Protein AF-A0A9X4HSV0-F1 (afdb_monomer)

Mean predicted aligned error: 3.04 Å

Foldseek 3Di:
DDDQDDPPDDPVVLQVLLQVLLVVCQVVVLVLCVVLDVDDSVVSNVQWDDDRSWTWGDDPFWTWIWGAQDDDDPFDHSLEIERADTDGPDPPSCSVLSVLLSVLVCCVVSVRFKYKYAQDDPVSLVVLVLQQWDADPVSRMTMDGSVRSNVSSVD

Radius of gyration: 14.92 Å; Cα contacts (8 Å, |Δi|>4): 254; chains: 1; bounding box: 39×39×38 Å

pLDDT: mean 95.12, std 4.74, range [55.62, 98.69]

Structure (mmCIF, N/CA/C/O backbone):
data_AF-A0A9X4HSV0-F1
#
_entry.id   AF-A0A9X4HSV0-F1
#
loop_
_atom_site.group_PDB
_atom_site.id
_atom_site.type_symbol
_atom_site.label_atom_id
_atom_site.label_alt_id
_atom_site.label_comp_id
_atom_site.label_asym_id
_atom_site.label_entity_id
_atom_site.label_seq_id
_atom_site.pdbx_PDB_ins_code
_atom_site.Cartn_x
_atom_site.Cartn_y
_atom_site.Cartn_z
_atom_site.occupancy
_atom_site.B_iso_or_equiv
_atom_site.auth_seq_id
_atom_site.auth_comp_id
_atom_site.auth_asym_id
_atom_site.auth_atom_id
_atom_site.pdbx_PDB_model_num
ATOM 1 N N . MET A 1 1 ? -0.595 8.909 -17.543 1.00 55.62 1 MET A N 1
ATOM 2 C CA . MET A 1 1 ? 0.120 7.795 -16.891 1.00 55.62 1 MET A CA 1
ATOM 3 C C . MET A 1 1 ? 1.570 8.211 -16.742 1.00 55.62 1 MET A C 1
ATOM 5 O O . MET A 1 1 ? 2.118 8.681 -17.735 1.00 55.62 1 MET A O 1
ATOM 9 N N . PRO A 1 2 ? 2.170 8.120 -15.548 1.00 69.44 2 PRO A N 1
ATOM 10 C CA . PRO A 1 2 ? 3.598 8.358 -15.394 1.00 69.44 2 PRO A CA 1
ATOM 11 C C . PRO A 1 2 ? 4.367 7.324 -16.217 1.00 69.44 2 PRO A C 1
ATOM 13 O O . PRO A 1 2 ? 3.964 6.162 -16.316 1.00 69.44 2 PRO A O 1
ATOM 16 N N . THR A 1 3 ? 5.464 7.752 -16.828 1.00 83.75 3 THR A N 1
ATOM 17 C CA . THR A 1 3 ? 6.331 6.851 -17.583 1.00 83.75 3 THR A CA 1
ATOM 18 C C . THR A 1 3 ? 7.113 6.004 -16.587 1.00 83.75 3 THR A C 1
ATOM 20 O O . THR A 1 3 ? 7.972 6.519 -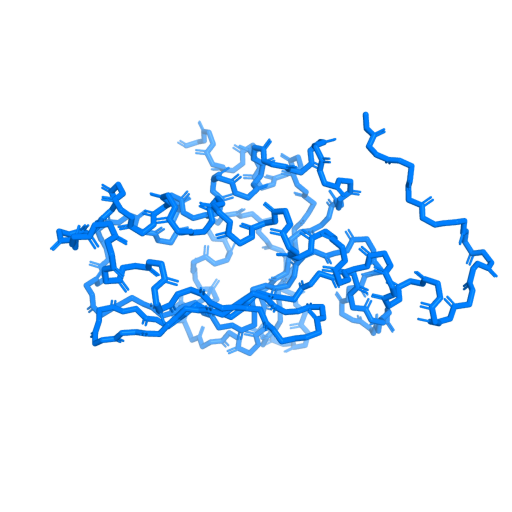15.875 1.00 83.75 3 THR A O 1
ATOM 23 N N . LEU A 1 4 ? 6.789 4.712 -16.507 1.00 91.81 4 LEU A N 1
ATOM 24 C CA . LEU A 1 4 ? 7.589 3.756 -15.745 1.00 91.81 4 LEU A CA 1
ATOM 25 C C . LEU A 1 4 ? 9.014 3.699 -16.318 1.00 91.81 4 LEU A C 1
ATOM 27 O O . LEU A 1 4 ? 9.182 3.869 -17.532 1.00 91.81 4 LEU A O 1
ATOM 31 N N . PRO A 1 5 ? 10.032 3.407 -15.489 1.00 93.75 5 PRO A N 1
ATOM 32 C CA . PRO A 1 5 ? 11.351 3.072 -15.997 1.00 93.75 5 PRO A CA 1
ATOM 33 C C . PRO A 1 5 ? 11.266 1.956 -17.056 1.00 93.75 5 PRO A C 1
ATOM 35 O O . PRO A 1 5 ? 10.428 1.053 -16.937 1.00 93.75 5 PRO A O 1
ATOM 38 N N . PRO A 1 6 ? 12.106 1.998 -18.106 1.00 91.06 6 PRO A N 1
ATOM 39 C CA . PRO A 1 6 ? 12.100 0.973 -19.142 1.00 91.06 6 PRO A CA 1
ATOM 40 C C . PRO A 1 6 ? 12.432 -0.407 -18.559 1.00 91.06 6 PRO A C 1
ATOM 42 O O . PRO A 1 6 ? 13.096 -0.526 -17.532 1.00 91.06 6 PRO A O 1
ATOM 45 N N . LEU A 1 7 ? 12.018 -1.477 -19.245 1.00 82.62 7 LEU A N 1
ATOM 46 C CA . LEU A 1 7 ? 12.219 -2.858 -18.775 1.00 82.62 7 LEU A CA 1
ATOM 47 C C . LEU A 1 7 ? 13.694 -3.211 -18.511 1.00 82.62 7 LEU A C 1
ATOM 49 O O . LEU A 1 7 ? 13.974 -4.030 -17.643 1.00 82.62 7 LEU A O 1
ATOM 53 N N . GLY A 1 8 ? 14.623 -2.589 -19.244 1.00 87.62 8 GLY A N 1
ATOM 54 C CA . GLY A 1 8 ? 16.070 -2.759 -19.072 1.00 87.62 8 GLY A CA 1
ATOM 55 C C . GLY A 1 8 ? 16.724 -1.781 -18.091 1.00 87.62 8 GLY A C 1
ATOM 56 O O . GLY A 1 8 ? 17.949 -1.766 -18.011 1.00 87.62 8 GLY A O 1
ATOM 57 N N . ALA A 1 9 ? 15.946 -0.949 -17.390 1.00 93.62 9 ALA A N 1
ATOM 58 C CA . ALA A 1 9 ? 16.481 -0.034 -16.389 1.00 93.62 9 ALA A CA 1
ATOM 59 C C . ALA A 1 9 ? 17.150 -0.800 -15.243 1.00 93.62 9 ALA A C 1
ATOM 61 O O . ALA A 1 9 ? 16.694 -1.862 -14.808 1.00 93.62 9 ALA A O 1
ATOM 62 N N . SER A 1 10 ? 18.225 -0.221 -14.732 1.00 95.56 10 SER A N 1
ATOM 63 C CA . SER A 1 10 ? 18.966 -0.712 -13.582 1.00 95.56 10 SER A CA 1
ATOM 64 C C . SER A 1 10 ? 18.120 -0.715 -12.302 1.00 95.56 10 SER A C 1
ATOM 66 O O . SER A 1 10 ? 17.135 0.013 -12.153 1.00 95.56 10 SER A O 1
ATOM 68 N N . GLU A 1 11 ? 18.536 -1.516 -11.319 1.00 94.44 11 GLU A N 1
ATOM 69 C CA . GLU A 1 11 ? 17.909 -1.523 -9.989 1.00 94.44 11 GLU A CA 1
ATOM 70 C C . GLU A 1 11 ? 17.999 -0.160 -9.291 1.00 94.44 11 GLU A C 1
ATOM 72 O O . GLU A 1 11 ? 17.121 0.188 -8.504 1.00 94.44 11 GLU A O 1
ATOM 77 N N . GLU A 1 12 ? 19.040 0.621 -9.582 1.00 95.19 12 GLU A N 1
ATOM 78 C CA . GLU A 1 12 ? 19.210 1.963 -9.034 1.00 95.19 12 GLU A CA 1
ATOM 79 C C . GLU A 1 12 ? 18.198 2.955 -9.616 1.00 95.19 12 GLU A C 1
ATOM 81 O O . GLU A 1 12 ? 17.583 3.697 -8.851 1.00 95.19 12 GLU A O 1
ATOM 86 N N . GLU A 1 13 ? 17.954 2.917 -10.928 1.00 95.69 13 GLU A N 1
ATOM 87 C CA . GLU A 1 13 ? 16.924 3.739 -11.578 1.00 95.69 13 GLU A CA 1
ATOM 88 C C . GLU A 1 13 ? 15.529 3.408 -11.042 1.00 95.69 13 GLU A C 1
ATOM 90 O O . GLU A 1 13 ? 14.763 4.305 -10.688 1.00 95.69 13 GLU A O 1
ATOM 95 N N . TRP A 1 14 ? 15.210 2.119 -10.903 1.00 95.88 14 TRP A N 1
ATOM 96 C CA . TRP A 1 14 ? 13.950 1.692 -10.297 1.00 95.88 14 TRP A CA 1
ATOM 97 C C . TRP A 1 14 ? 13.827 2.108 -8.832 1.00 95.88 14 TRP A C 1
ATOM 99 O O . TRP A 1 14 ? 12.745 2.507 -8.405 1.00 95.88 14 TRP A O 1
ATOM 109 N N . ARG A 1 15 ? 14.915 2.027 -8.055 1.00 95.12 15 ARG A N 1
ATOM 110 C CA . ARG A 1 15 ? 14.935 2.479 -6.660 1.00 95.12 15 ARG A CA 1
ATOM 111 C C . ARG A 1 15 ? 14.679 3.981 -6.572 1.00 95.12 15 ARG A C 1
ATOM 113 O O . ARG A 1 15 ? 13.813 4.382 -5.802 1.00 95.12 15 ARG A O 1
ATOM 120 N N . ALA A 1 16 ? 15.376 4.786 -7.372 1.00 95.75 16 ALA A N 1
ATOM 121 C CA . ALA A 1 16 ? 15.192 6.235 -7.409 1.00 95.75 16 ALA A CA 1
ATOM 122 C C . ALA A 1 16 ? 13.755 6.609 -7.805 1.00 95.75 16 ALA A C 1
ATOM 124 O O . ALA A 1 16 ? 13.112 7.407 -7.125 1.00 95.75 16 ALA A O 1
ATOM 125 N N . PHE A 1 17 ? 13.215 5.955 -8.838 1.00 96.19 17 PHE A N 1
ATOM 126 C CA . PHE A 1 17 ? 11.824 6.124 -9.248 1.00 96.19 17 PHE A CA 1
ATOM 127 C C . PHE A 1 17 ? 10.848 5.769 -8.118 1.00 96.19 17 PHE A C 1
ATOM 129 O O . PHE A 1 17 ? 9.932 6.529 -7.817 1.00 96.19 17 PHE A O 1
ATOM 136 N N . ALA A 1 18 ? 11.041 4.631 -7.452 1.00 96.81 18 ALA A N 1
ATOM 137 C CA . ALA A 1 18 ? 10.165 4.196 -6.372 1.00 96.81 18 ALA A CA 1
ATOM 138 C C . ALA A 1 18 ? 10.219 5.123 -5.145 1.00 96.81 18 ALA A C 1
ATOM 140 O O . ALA A 1 18 ? 9.193 5.355 -4.505 1.00 96.81 18 ALA A O 1
ATOM 141 N N . GLU A 1 19 ? 11.394 5.671 -4.828 1.00 97.00 19 GLU A N 1
ATOM 142 C CA . GLU A 1 19 ? 11.578 6.664 -3.766 1.00 97.00 19 GLU A CA 1
ATOM 143 C C . GLU A 1 19 ? 10.819 7.961 -4.051 1.00 97.00 19 GLU A C 1
ATOM 145 O O . GLU A 1 19 ? 10.102 8.450 -3.175 1.00 97.00 19 GLU A O 1
ATOM 150 N N . GLU A 1 20 ? 10.910 8.469 -5.281 1.00 96.38 20 GLU A N 1
ATOM 151 C CA . GLU A 1 20 ? 10.169 9.646 -5.741 1.00 96.38 20 GLU A CA 1
ATOM 152 C C . GLU A 1 20 ? 8.651 9.416 -5.653 1.00 96.38 20 GLU A C 1
ATOM 154 O O . GLU A 1 20 ? 7.926 10.199 -5.038 1.00 96.38 20 GLU A O 1
ATOM 159 N N . ARG A 1 21 ? 8.166 8.278 -6.165 1.00 97.06 21 ARG A N 1
ATOM 160 C CA . ARG A 1 21 ? 6.744 7.912 -6.083 1.00 97.06 21 ARG A CA 1
ATOM 161 C C . ARG A 1 21 ? 6.290 7.747 -4.630 1.00 97.06 21 ARG A C 1
ATOM 163 O O . ARG A 1 21 ? 5.178 8.117 -4.279 1.00 97.06 21 ARG A O 1
ATOM 170 N N . CYS A 1 22 ? 7.133 7.248 -3.732 1.00 97.62 22 CYS A N 1
ATOM 171 C CA . CYS A 1 22 ? 6.779 7.189 -2.315 1.00 97.62 22 CYS A CA 1
ATOM 172 C C . CYS A 1 22 ? 6.689 8.572 -1.649 1.00 97.62 22 CYS A C 1
ATOM 174 O O . CYS A 1 22 ? 5.874 8.737 -0.738 1.00 97.62 22 CYS A O 1
ATOM 176 N N . GLU A 1 23 ? 7.467 9.569 -2.082 1.00 96.88 23 GLU A N 1
ATOM 177 C CA . GLU A 1 23 ? 7.275 10.949 -1.612 1.00 96.88 23 GLU A CA 1
ATOM 178 C C . GLU A 1 23 ? 5.909 11.506 -2.014 1.00 96.88 23 GLU A C 1
ATOM 180 O O . GLU A 1 23 ? 5.245 12.143 -1.195 1.00 96.88 23 GLU A O 1
ATOM 185 N N . GLU A 1 24 ? 5.455 11.200 -3.229 1.00 97.25 24 GLU A N 1
ATOM 186 C CA . GLU A 1 24 ? 4.133 11.588 -3.732 1.00 97.25 24 GLU A CA 1
ATOM 187 C C . GLU A 1 24 ? 2.994 10.808 -3.062 1.00 97.25 24 GLU A C 1
ATOM 189 O O . GLU A 1 24 ? 1.930 11.364 -2.803 1.00 97.25 24 GLU A O 1
ATOM 194 N N . LEU A 1 25 ? 3.198 9.531 -2.725 1.00 98.12 25 LEU A N 1
ATOM 195 C CA . LEU A 1 25 ? 2.181 8.703 -2.067 1.00 98.12 25 LEU A CA 1
ATOM 196 C C . LEU A 1 25 ? 1.951 9.121 -0.605 1.00 98.12 25 LEU A C 1
ATOM 198 O O . LEU A 1 25 ? 0.833 9.030 -0.089 1.00 98.12 25 LEU A O 1
ATOM 202 N N . LYS A 1 26 ? 3.004 9.581 0.078 1.00 97.94 26 LYS A N 1
ATOM 203 C CA . LYS A 1 26 ? 2.979 9.982 1.492 1.00 97.94 26 LYS A CA 1
ATOM 204 C C . LYS A 1 26 ? 1.809 10.919 1.856 1.00 97.94 26 LYS A C 1
ATOM 206 O O . LYS A 1 26 ? 1.091 10.587 2.805 1.00 97.94 26 LYS A O 1
ATOM 211 N N . PRO A 1 27 ? 1.557 12.050 1.160 1.00 97.38 27 PRO A N 1
ATOM 212 C CA . PRO A 1 27 ? 0.413 12.914 1.462 1.00 97.38 27 PRO A CA 1
ATOM 213 C C . PRO A 1 27 ? -0.944 12.219 1.284 1.00 97.38 27 PRO A C 1
ATOM 215 O O . PRO A 1 27 ? -1.831 12.453 2.099 1.00 97.38 27 PRO A O 1
ATOM 218 N N . HIS A 1 28 ? -1.107 11.312 0.317 1.00 98.19 28 HIS A N 1
ATOM 219 C CA . HIS A 1 28 ? -2.367 10.578 0.134 1.00 98.19 28 HIS A CA 1
ATOM 220 C C . HIS A 1 28 ? -2.653 9.585 1.268 1.00 98.19 28 HIS A C 1
ATOM 222 O O . HIS A 1 28 ? -3.809 9.396 1.656 1.00 98.19 28 HIS A O 1
ATOM 228 N N . VAL A 1 29 ? -1.608 8.966 1.830 1.00 97.94 29 VAL A N 1
ATOM 229 C CA . VAL A 1 29 ? -1.729 8.126 3.034 1.00 97.94 29 VAL A CA 1
ATOM 230 C C . VAL A 1 29 ? -2.065 8.983 4.258 1.00 97.94 29 VAL A C 1
ATOM 232 O O . VAL A 1 29 ? -2.898 8.591 5.075 1.00 97.94 29 VAL A O 1
ATOM 235 N N . ALA A 1 30 ? -1.468 10.171 4.380 1.00 97.81 30 ALA A N 1
ATOM 236 C CA . ALA A 1 30 ? -1.791 11.110 5.452 1.00 97.81 30 ALA A CA 1
ATOM 237 C C . ALA A 1 30 ? -3.242 11.604 5.376 1.00 97.81 30 ALA A C 1
ATOM 239 O O . ALA A 1 30 ? -3.948 11.602 6.383 1.00 97.81 30 ALA A O 1
ATOM 240 N N . GLU A 1 31 ? -3.710 11.968 4.188 1.00 97.44 31 GLU A N 1
ATOM 241 C CA . GLU A 1 31 ? -5.097 12.360 3.950 1.00 97.44 31 GLU A CA 1
ATOM 242 C C . GLU A 1 31 ? -6.067 11.222 4.301 1.00 97.44 31 GLU A C 1
ATOM 244 O O . GLU A 1 31 ? -7.053 11.448 4.998 1.00 97.44 31 GLU A O 1
ATOM 249 N N . PHE A 1 32 ? -5.730 9.977 3.946 1.00 97.75 32 PHE A N 1
ATOM 250 C CA . PHE A 1 32 ? -6.554 8.811 4.276 1.00 97.75 32 PHE A CA 1
ATOM 251 C C . PHE A 1 32 ? -6.704 8.682 5.787 1.00 97.75 32 PHE A C 1
ATOM 253 O O . PHE A 1 32 ? -7.794 8.442 6.306 1.00 97.75 32 PHE A O 1
ATOM 260 N N . ILE A 1 33 ? -5.602 8.869 6.514 1.00 97.38 33 ILE A N 1
ATOM 261 C CA . ILE A 1 33 ? -5.622 8.813 7.969 1.00 97.38 33 ILE A CA 1
ATOM 262 C C . ILE A 1 33 ? -6.480 9.948 8.545 1.00 97.38 33 ILE A C 1
ATOM 264 O O . ILE A 1 33 ? -7.242 9.703 9.476 1.00 97.38 33 ILE A O 1
ATOM 268 N N . LEU A 1 34 ? -6.392 11.165 8.005 1.00 96.75 34 LEU A N 1
ATOM 269 C CA . LEU A 1 34 ? -7.177 12.309 8.483 1.00 96.75 34 LEU A CA 1
ATOM 270 C C . LEU A 1 34 ? -8.680 12.142 8.253 1.00 96.75 34 LEU A C 1
ATOM 272 O O . LEU A 1 34 ? -9.471 12.512 9.115 1.00 96.75 34 LEU A O 1
ATOM 276 N N . GLU A 1 35 ? -9.081 11.564 7.125 1.00 96.00 35 GLU A N 1
ATOM 277 C CA . GLU A 1 35 ? -10.492 11.308 6.826 1.00 96.00 35 GLU A CA 1
ATOM 278 C C . GLU A 1 35 ? -11.085 10.182 7.673 1.00 96.00 35 GLU A C 1
ATOM 280 O O . GLU A 1 35 ? -12.269 10.190 8.012 1.00 96.00 35 GLU A O 1
ATOM 285 N N . ARG A 1 36 ? -10.278 9.160 7.970 1.00 95.44 36 ARG A N 1
ATOM 286 C CA . ARG A 1 36 ? -10.763 7.924 8.592 1.00 95.44 36 ARG A CA 1
ATOM 287 C C .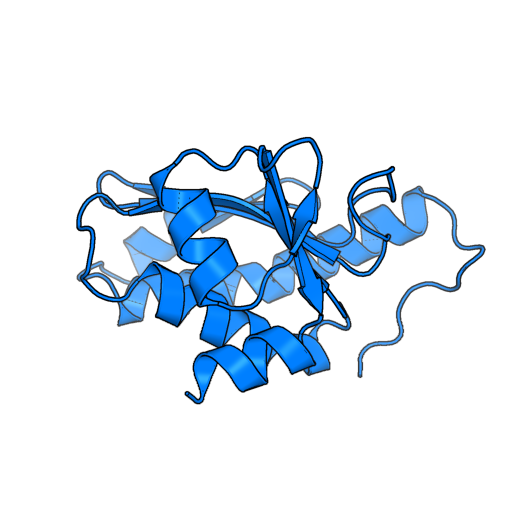 ARG A 1 36 ? -10.609 7.900 10.103 1.00 95.44 36 ARG A C 1
ATOM 289 O O . ARG A 1 36 ? -11.289 7.105 10.752 1.00 95.44 36 ARG A O 1
ATOM 296 N N . PHE A 1 37 ? -9.731 8.725 10.659 1.00 94.31 37 PHE A N 1
ATOM 297 C CA . PHE A 1 37 ? -9.411 8.729 12.079 1.00 94.31 37 PHE A CA 1
ATOM 298 C C . PHE A 1 37 ? -9.439 10.154 12.627 1.00 94.31 37 PHE A C 1
ATOM 300 O O . PHE A 1 37 ? -8.981 11.096 11.989 1.00 94.31 37 PHE A O 1
ATOM 307 N N . THR A 1 38 ? -9.922 10.309 13.859 1.00 90.00 38 THR A N 1
ATOM 308 C CA . THR A 1 38 ? -10.040 11.608 14.537 1.00 90.00 38 THR A CA 1
ATOM 309 C C . THR A 1 38 ? -8.679 12.103 15.050 1.00 90.00 38 THR A C 1
ATOM 311 O O . THR A 1 38 ? -8.443 12.194 16.255 1.00 90.00 38 THR A O 1
ATOM 314 N N . TYR A 1 39 ? -7.753 12.403 14.138 1.00 92.88 39 TYR A N 1
ATOM 315 C CA . TYR A 1 39 ? -6.436 12.964 14.442 1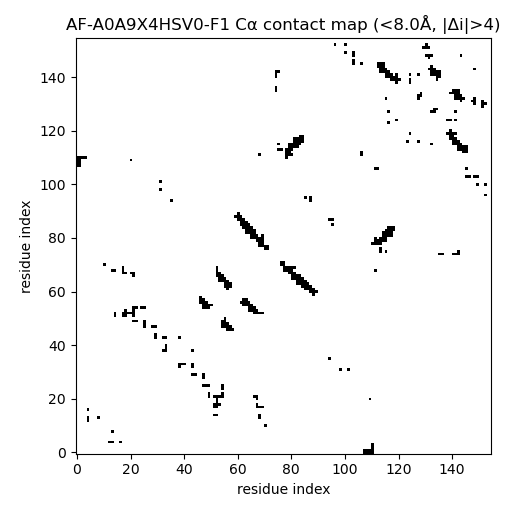.00 92.88 39 TYR A CA 1
ATOM 316 C C . TYR A 1 39 ? -6.309 14.413 13.969 1.00 92.88 39 TYR A C 1
ATOM 318 O O . TYR A 1 39 ? -6.906 14.832 12.983 1.00 92.88 39 TYR A O 1
ATOM 326 N N . LYS A 1 40 ? -5.473 15.195 14.663 1.00 93.12 40 LYS A N 1
ATOM 327 C CA . LYS A 1 40 ? -5.103 16.542 14.206 1.00 93.12 40 LYS A CA 1
ATOM 328 C C . LYS A 1 40 ? -4.128 16.445 13.018 1.00 93.12 40 LYS A C 1
ATOM 330 O O . LYS A 1 40 ? -3.209 15.626 13.098 1.00 93.12 40 LYS A O 1
ATOM 335 N N . PRO A 1 41 ? -4.204 17.332 12.005 1.00 93.06 41 PRO A N 1
ATOM 336 C CA . PRO A 1 41 ? -3.284 17.348 10.857 1.00 93.06 41 PRO A CA 1
ATOM 337 C C . PRO A 1 41 ? -1.802 17.249 11.231 1.00 93.06 41 PRO A C 1
ATOM 339 O O . PRO A 1 41 ? -1.089 16.378 10.737 1.00 93.06 41 PRO A O 1
ATOM 342 N N . ARG A 1 42 ? -1.358 18.063 12.198 1.00 92.38 42 ARG A N 1
ATOM 343 C CA . ARG A 1 42 ? 0.028 18.050 12.696 1.00 92.38 42 ARG A CA 1
ATOM 344 C C . ARG A 1 42 ? 0.459 16.683 13.238 1.00 92.38 42 ARG A C 1
ATOM 346 O O . ARG A 1 42 ? 1.610 16.304 13.061 1.00 92.38 42 ARG A O 1
ATOM 353 N N . TYR A 1 43 ? -0.439 15.953 13.902 1.00 92.12 43 TYR A N 1
ATOM 354 C CA . TYR A 1 43 ? -0.126 14.623 14.431 1.00 92.12 43 TYR A CA 1
ATOM 355 C C . TYR A 1 43 ? 0.106 13.628 13.293 1.00 92.12 43 TYR A C 1
ATOM 357 O O . TYR A 1 43 ? 1.083 12.887 13.315 1.00 92.12 43 TYR A O 1
ATOM 365 N N . VAL A 1 44 ? -0.755 13.644 12.274 1.00 92.62 44 VAL A N 1
ATOM 366 C CA . VAL A 1 44 ? -0.645 12.728 11.133 1.00 92.62 44 VAL A CA 1
ATOM 367 C C . VAL A 1 44 ? 0.611 13.011 10.313 1.00 92.62 44 VAL A C 1
ATOM 369 O O . VAL A 1 44 ? 1.345 12.081 10.003 1.00 92.62 44 VAL A O 1
ATOM 372 N N . GLN A 1 45 ? 0.932 14.280 10.053 1.00 89.50 45 GLN A N 1
ATOM 373 C CA . GLN A 1 45 ? 2.153 14.666 9.330 1.00 89.50 45 GLN A CA 1
ATOM 374 C C . GLN A 1 45 ? 3.440 14.142 9.989 1.00 89.50 45 GLN A C 1
ATOM 376 O O . GLN A 1 45 ? 4.406 13.847 9.298 1.00 89.50 45 GLN A O 1
ATOM 381 N N . GLN A 1 46 ? 3.456 14.003 11.318 1.00 89.81 46 GLN A N 1
ATOM 382 C CA . GLN A 1 46 ? 4.592 13.449 12.065 1.00 89.81 46 GLN A CA 1
ATOM 383 C C . GLN A 1 46 ? 4.602 11.914 12.111 1.00 89.81 46 GLN A C 1
ATOM 385 O O . GLN A 1 46 ? 5.604 11.315 12.492 1.00 89.81 46 GLN A O 1
ATOM 390 N N . ARG A 1 47 ? 3.473 11.275 11.787 1.00 91.94 47 ARG A N 1
ATOM 391 C CA . ARG A 1 47 ? 3.250 9.828 11.914 1.00 91.94 47 ARG A CA 1
ATOM 392 C C . ARG A 1 47 ? 3.189 9.103 10.585 1.00 91.94 47 ARG A C 1
ATOM 394 O O . ARG A 1 47 ? 3.200 7.881 10.604 1.00 91.94 47 ARG A O 1
ATOM 401 N N . VAL A 1 48 ? 3.135 9.825 9.472 1.00 97.38 48 VAL A N 1
ATOM 402 C CA . VAL A 1 48 ? 3.322 9.272 8.134 1.00 97.38 48 VAL A CA 1
ATOM 403 C C . VAL A 1 48 ? 4.699 9.687 7.653 1.00 97.38 48 VAL A C 1
ATOM 405 O O . VAL A 1 48 ? 4.972 10.871 7.468 1.00 97.38 48 VAL A O 1
ATOM 408 N N . TRP A 1 49 ? 5.578 8.716 7.460 1.00 97.69 49 TRP A N 1
ATOM 409 C CA . TRP A 1 49 ? 6.935 8.959 6.993 1.00 97.69 49 TRP A CA 1
ATOM 410 C C . TRP A 1 49 ? 7.264 8.040 5.828 1.00 97.69 49 TRP A C 1
ATOM 412 O O . TRP A 1 49 ? 6.603 7.030 5.587 1.00 97.69 49 TRP A O 1
ATOM 422 N N . ARG A 1 50 ? 8.318 8.404 5.104 1.00 96.38 50 ARG A N 1
ATOM 423 C CA . ARG A 1 50 ? 8.901 7.564 4.070 1.00 96.38 50 ARG A CA 1
ATOM 424 C C . ARG A 1 50 ? 10.309 7.159 4.487 1.00 96.38 50 ARG A C 1
ATOM 426 O O . ARG A 1 50 ? 11.069 7.967 5.021 1.00 96.38 50 ARG A O 1
ATOM 433 N N . THR A 1 51 ? 10.667 5.917 4.192 1.00 96.44 51 THR A N 1
ATOM 434 C CA . THR A 1 51 ? 12.041 5.417 4.258 1.00 96.44 51 THR A CA 1
ATOM 435 C C . THR A 1 51 ? 12.323 4.636 2.980 1.00 96.44 51 THR A C 1
ATOM 437 O O . THR A 1 51 ? 11.694 3.609 2.742 1.00 96.44 51 THR A O 1
ATOM 440 N N . PHE A 1 52 ? 13.231 5.141 2.137 1.00 94.62 52 PHE A N 1
ATOM 441 C CA . PHE A 1 52 ? 13.443 4.632 0.772 1.00 94.62 52 PHE A CA 1
ATOM 442 C C . PHE A 1 52 ? 12.112 4.501 0.003 1.00 94.62 52 PHE A C 1
ATOM 444 O O . PHE A 1 52 ? 11.237 5.356 0.138 1.00 94.62 52 PHE A O 1
ATOM 451 N N . ALA A 1 53 ? 11.936 3.432 -0.770 1.00 96.44 53 ALA A N 1
ATOM 452 C CA . ALA A 1 53 ? 10.724 3.106 -1.521 1.00 96.44 53 ALA A CA 1
ATOM 453 C C . ALA A 1 53 ? 9.571 2.564 -0.643 1.00 96.44 53 ALA A C 1
ATOM 455 O O . ALA A 1 53 ? 8.849 1.644 -1.037 1.00 96.44 53 ALA A O 1
ATOM 456 N N . THR A 1 54 ? 9.428 3.088 0.579 1.00 98.50 54 THR A N 1
ATOM 457 C CA . THR A 1 54 ? 8.403 2.667 1.542 1.00 98.50 54 THR A CA 1
ATOM 458 C C . THR A 1 54 ? 7.718 3.866 2.178 1.00 98.50 54 THR A C 1
ATOM 460 O O . THR A 1 54 ? 8.395 4.732 2.730 1.00 98.50 54 THR A O 1
ATOM 463 N N . VAL A 1 55 ? 6.385 3.862 2.212 1.00 98.69 55 VAL A N 1
ATOM 464 C CA . VAL A 1 55 ? 5.561 4.759 3.034 1.00 98.69 55 VAL A CA 1
ATOM 465 C C . VAL A 1 55 ? 5.035 3.991 4.240 1.00 98.69 55 VAL A C 1
ATOM 467 O O . VAL A 1 55 ? 4.467 2.909 4.108 1.00 98.69 55 VAL A O 1
ATOM 470 N N . SER A 1 56 ? 5.241 4.539 5.431 1.00 98.56 56 SER A N 1
ATOM 471 C CA . SER A 1 56 ? 4.854 3.925 6.699 1.00 98.56 56 SER A CA 1
ATOM 472 C C . SER A 1 56 ? 4.009 4.876 7.528 1.00 98.56 56 SER A C 1
ATOM 474 O O . SER A 1 56 ? 4.262 6.081 7.560 1.00 98.56 56 SER A O 1
ATOM 476 N N . ALA A 1 57 ? 3.029 4.321 8.233 1.00 97.81 57 ALA A N 1
ATOM 477 C CA . ALA A 1 57 ? 2.286 5.028 9.257 1.00 97.81 57 ALA A CA 1
ATOM 478 C C . ALA A 1 57 ? 1.912 4.082 10.396 1.00 97.81 57 ALA A C 1
ATOM 480 O O . ALA A 1 57 ? 1.327 3.026 10.168 1.00 97.81 57 ALA A O 1
ATOM 481 N N . LEU A 1 58 ? 2.222 4.475 11.630 1.00 95.94 58 LEU A N 1
ATOM 482 C CA . LEU A 1 58 ? 1.987 3.646 12.811 1.00 95.94 58 LEU A CA 1
ATOM 483 C C . LEU A 1 58 ? 1.377 4.463 13.947 1.00 95.94 58 LEU A C 1
ATOM 485 O O . LEU A 1 58 ? 1.891 5.518 14.335 1.00 95.94 58 LEU A O 1
ATOM 489 N N . SER A 1 59 ? 0.299 3.934 14.515 1.00 94.88 59 SER A N 1
ATOM 490 C CA . SER A 1 59 ? -0.346 4.440 15.721 1.00 94.88 59 SER A CA 1
ATOM 491 C C . SER A 1 59 ? -0.948 3.287 16.529 1.00 94.88 59 SER A C 1
ATOM 493 O O . SER A 1 59 ? -0.897 2.129 16.132 1.00 94.88 59 SER A O 1
ATOM 495 N N . THR A 1 60 ? -1.576 3.598 17.661 1.00 94.06 60 THR A N 1
ATOM 496 C CA . THR A 1 60 ? -2.364 2.612 18.415 1.00 94.06 60 THR A CA 1
ATOM 497 C C . THR A 1 60 ? -3.639 2.167 17.687 1.00 94.06 60 THR A C 1
ATOM 499 O O . THR A 1 60 ? -4.251 1.182 18.092 1.00 94.06 60 THR A O 1
ATOM 502 N N . GLN A 1 61 ? -4.067 2.879 16.636 1.00 95.50 61 GLN A N 1
ATOM 503 C CA . GLN A 1 61 ? -5.277 2.565 15.869 1.00 95.50 61 GLN A CA 1
ATOM 504 C C . GLN A 1 61 ? -4.994 1.829 14.553 1.00 95.50 61 GLN A C 1
ATOM 506 O O . GLN A 1 61 ? -5.908 1.207 14.008 1.00 95.50 61 GLN A O 1
ATOM 511 N N . PHE A 1 62 ? -3.768 1.907 14.030 1.00 96.00 62 PHE A N 1
ATOM 512 C CA . PHE A 1 62 ? -3.409 1.320 12.742 1.00 96.00 62 PHE A CA 1
ATOM 513 C C . PHE A 1 62 ? -1.906 1.049 12.602 1.00 96.00 62 PHE A C 1
ATOM 515 O O . PHE A 1 62 ? -1.083 1.751 13.190 1.00 96.00 62 PHE A O 1
ATOM 522 N N . ASP A 1 63 ? -1.570 0.092 11.741 1.00 96.94 63 ASP A N 1
ATOM 523 C CA . ASP A 1 63 ? -0.218 -0.197 11.258 1.00 96.94 63 ASP A CA 1
ATOM 524 C C . ASP A 1 63 ? -0.254 -0.342 9.731 1.00 96.94 63 ASP A C 1
ATOM 526 O O . ASP A 1 63 ? -0.843 -1.285 9.201 1.00 96.94 63 ASP A O 1
ATOM 530 N N . ILE A 1 64 ? 0.322 0.628 9.024 1.00 98.12 64 ILE A N 1
ATOM 531 C CA . ILE A 1 64 ? 0.336 0.705 7.563 1.00 98.12 64 ILE A CA 1
ATOM 532 C C . ILE A 1 64 ? 1.789 0.730 7.100 1.00 98.12 64 ILE A C 1
ATOM 534 O O . ILE A 1 64 ? 2.564 1.604 7.493 1.00 98.12 64 ILE A O 1
ATOM 538 N N . TYR A 1 65 ? 2.149 -0.202 6.223 1.00 98.38 65 TYR A N 1
ATOM 539 C CA . TYR A 1 65 ? 3.471 -0.270 5.611 1.00 98.38 65 TYR A CA 1
ATOM 540 C C . TYR A 1 65 ? 3.336 -0.640 4.137 1.00 98.38 65 TYR A C 1
ATOM 542 O O . TYR A 1 65 ? 2.965 -1.767 3.798 1.00 98.38 65 TYR A O 1
ATOM 550 N N . ILE A 1 66 ? 3.632 0.321 3.267 1.00 98.56 66 ILE A N 1
ATOM 551 C CA . ILE A 1 66 ? 3.431 0.234 1.822 1.00 98.56 66 ILE A CA 1
ATOM 552 C C . ILE A 1 66 ? 4.780 0.349 1.130 1.00 98.56 66 ILE A C 1
ATOM 554 O O . ILE A 1 66 ? 5.501 1.313 1.366 1.00 98.56 66 ILE A O 1
ATOM 558 N N . ARG A 1 67 ? 5.106 -0.597 0.250 1.00 98.12 67 ARG A N 1
ATOM 559 C CA . ARG A 1 67 ? 6.294 -0.539 -0.611 1.00 98.12 67 ARG A CA 1
ATOM 560 C C . ARG A 1 67 ? 5.879 -0.373 -2.063 1.00 98.12 67 ARG A C 1
ATOM 562 O O . ARG A 1 67 ? 4.939 -1.033 -2.502 1.00 98.12 67 ARG A O 1
ATOM 569 N N . MET A 1 68 ? 6.586 0.464 -2.810 1.00 96.81 68 MET A N 1
ATOM 570 C CA . MET A 1 68 ? 6.315 0.678 -4.234 1.00 96.81 68 MET A CA 1
ATOM 571 C C . MET A 1 68 ? 7.421 0.080 -5.094 1.00 96.81 68 MET A C 1
ATOM 573 O O . MET A 1 68 ? 8.593 0.159 -4.736 1.00 96.81 68 MET A O 1
ATOM 577 N N . PHE A 1 69 ? 7.036 -0.509 -6.227 1.00 96.75 69 PHE A N 1
ATOM 578 C CA . PHE A 1 69 ? 7.938 -0.998 -7.273 1.00 96.75 69 PHE A CA 1
ATOM 579 C C . PHE A 1 69 ? 9.091 -1.865 -6.752 1.00 96.75 69 PHE A C 1
ATOM 581 O O . PHE A 1 69 ? 10.254 -1.720 -7.139 1.00 96.75 69 PHE A O 1
ATOM 588 N N . VAL A 1 70 ? 8.771 -2.777 -5.832 1.00 93.44 70 VAL A N 1
ATOM 589 C CA . VAL A 1 70 ? 9.754 -3.699 -5.251 1.00 93.44 70 VAL A CA 1
ATOM 590 C C . VAL A 1 70 ? 10.370 -4.589 -6.329 1.00 93.44 70 VAL A C 1
ATOM 592 O O . VAL A 1 70 ? 9.779 -4.794 -7.390 1.00 93.44 70 VAL A O 1
ATOM 595 N N . LYS A 1 71 ? 11.570 -5.116 -6.063 1.00 93.88 71 LYS A N 1
ATOM 596 C CA . LYS A 1 71 ? 12.233 -6.044 -6.986 1.00 93.88 71 LYS A CA 1
ATOM 597 C C . LYS A 1 71 ? 11.282 -7.210 -7.300 1.00 93.88 71 LYS A C 1
ATOM 599 O O . LYS A 1 71 ? 10.703 -7.753 -6.354 1.00 93.88 71 LYS A O 1
ATOM 604 N N . PRO A 1 72 ? 11.096 -7.574 -8.583 1.00 94.12 72 PRO A N 1
ATOM 605 C CA . PRO A 1 72 ? 10.218 -8.678 -8.942 1.00 94.12 72 PRO A CA 1
ATOM 606 C C . PRO A 1 72 ? 10.701 -9.976 -8.292 1.00 94.12 72 PRO A C 1
ATOM 608 O O . PRO A 1 72 ? 11.904 -10.192 -8.117 1.00 94.12 72 PRO A O 1
ATOM 611 N N . ASN A 1 73 ? 9.752 -10.829 -7.933 1.00 93.88 73 ASN A N 1
ATOM 612 C CA . ASN A 1 73 ? 9.993 -12.144 -7.349 1.00 93.88 73 ASN A CA 1
ATOM 613 C C . ASN A 1 73 ? 8.893 -13.121 -7.802 1.00 93.88 73 ASN A C 1
ATOM 615 O O . ASN A 1 73 ? 8.052 -12.772 -8.632 1.00 93.88 73 ASN A O 1
ATOM 619 N N . ASP A 1 74 ? 8.878 -14.326 -7.233 1.00 93.06 74 ASP A N 1
ATOM 620 C CA . ASP A 1 74 ? 7.916 -15.379 -7.587 1.00 93.06 74 ASP A CA 1
ATOM 621 C C . ASP A 1 74 ? 6.450 -15.031 -7.248 1.00 93.06 74 ASP A C 1
ATOM 623 O O . ASP A 1 74 ? 5.525 -15.723 -7.679 1.00 93.06 74 ASP A O 1
ATOM 627 N N . TYR A 1 75 ? 6.206 -13.966 -6.478 1.00 93.94 75 TYR A N 1
ATOM 628 C CA . TYR A 1 75 ? 4.880 -13.600 -5.977 1.00 93.94 75 TYR A CA 1
ATOM 629 C C . TYR A 1 75 ? 4.248 -12.429 -6.730 1.00 93.94 75 TYR A C 1
ATOM 631 O O . TYR A 1 75 ? 3.027 -12.419 -6.912 1.00 93.94 75 TYR A O 1
ATOM 639 N N . TRP A 1 76 ? 5.044 -11.455 -7.179 1.00 93.81 76 TRP A N 1
ATOM 640 C CA . TRP A 1 76 ? 4.548 -10.283 -7.904 1.00 93.81 76 TRP A CA 1
ATOM 641 C C . TRP A 1 76 ? 5.590 -9.673 -8.857 1.00 93.81 76 TRP A C 1
ATOM 643 O O . TRP A 1 76 ? 6.800 -9.739 -8.611 1.00 93.81 76 TRP A O 1
ATOM 653 N N . PRO A 1 77 ? 5.125 -9.033 -9.947 1.00 95.31 77 PRO A N 1
ATOM 654 C CA . PRO A 1 77 ? 5.992 -8.319 -10.873 1.00 95.31 77 PRO A CA 1
ATOM 655 C C . PRO A 1 77 ? 6.487 -6.995 -10.274 1.00 95.31 77 PRO A C 1
ATOM 657 O O . PRO A 1 77 ? 6.036 -6.546 -9.219 1.00 95.31 77 PRO A O 1
ATOM 660 N N . ARG A 1 78 ? 7.388 -6.324 -11.000 1.00 95.06 78 ARG A N 1
ATOM 661 C CA . ARG A 1 78 ? 7.948 -5.017 -10.620 1.00 95.06 78 ARG A CA 1
ATOM 662 C C . ARG A 1 78 ? 6.883 -3.926 -10.501 1.00 95.06 78 ARG A C 1
ATOM 664 O O . ARG A 1 78 ? 6.997 -3.052 -9.655 1.00 95.06 78 ARG A O 1
ATOM 671 N N . GLU A 1 79 ? 5.836 -3.977 -11.318 1.00 95.19 79 GLU A N 1
ATOM 672 C CA . GLU A 1 79 ? 4.772 -2.963 -11.419 1.00 95.19 79 GLU A CA 1
ATOM 673 C C . GLU A 1 79 ? 3.730 -3.080 -10.287 1.00 95.19 79 GLU A C 1
ATOM 675 O O . GLU A 1 79 ? 2.525 -2.949 -10.515 1.00 95.19 79 GLU A O 1
ATOM 680 N N . CYS A 1 80 ? 4.184 -3.378 -9.067 1.00 96.62 80 CYS A N 1
ATOM 681 C CA . CYS A 1 80 ? 3.340 -3.681 -7.920 1.00 96.62 80 CYS A CA 1
ATOM 682 C C . CYS A 1 80 ? 3.502 -2.648 -6.798 1.00 96.62 80 CYS A C 1
ATOM 684 O O . CYS A 1 80 ? 4.616 -2.240 -6.455 1.00 96.62 80 CYS A O 1
ATOM 686 N N . LEU A 1 81 ? 2.382 -2.291 -6.169 1.00 98.25 81 LEU A N 1
ATOM 687 C CA . LEU A 1 81 ? 2.354 -1.673 -4.846 1.00 98.25 81 LEU A CA 1
ATOM 688 C C . LEU A 1 81 ? 2.020 -2.755 -3.815 1.00 98.25 81 LEU A C 1
ATOM 690 O O . LEU A 1 81 ? 1.005 -3.441 -3.919 1.00 98.25 81 LEU A O 1
ATOM 694 N N . VAL A 1 82 ? 2.894 -2.932 -2.827 1.00 98.50 82 VAL A N 1
ATOM 695 C CA . VAL A 1 82 ? 2.793 -3.997 -1.824 1.00 98.50 82 VAL A CA 1
ATOM 696 C C . VAL A 1 82 ? 2.362 -3.418 -0.482 1.00 98.50 82 VAL A C 1
ATOM 698 O O . VAL A 1 82 ? 3.101 -2.663 0.150 1.00 98.50 82 VAL A O 1
ATOM 701 N N . LEU A 1 83 ? 1.187 -3.829 -0.020 1.00 98.38 83 LEU A N 1
ATOM 702 C CA . LEU A 1 83 ? 0.688 -3.675 1.341 1.00 98.38 83 LEU A CA 1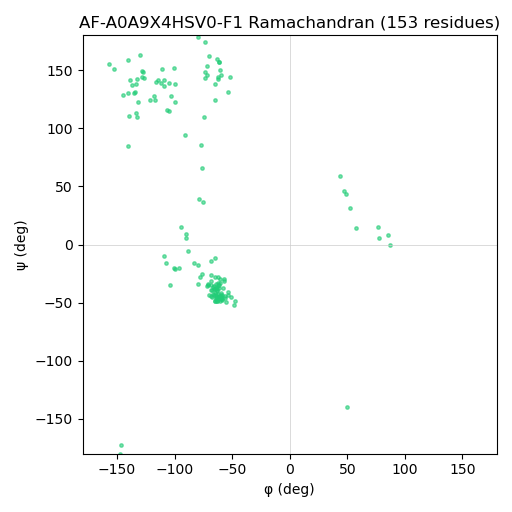
ATOM 703 C C . LEU A 1 83 ? 1.375 -4.719 2.233 1.00 98.38 83 LEU A C 1
ATOM 705 O O . LEU A 1 83 ? 0.868 -5.825 2.418 1.00 98.38 83 LEU A O 1
ATOM 709 N N . ALA A 1 84 ? 2.561 -4.394 2.755 1.00 97.56 84 ALA A N 1
ATOM 710 C CA . ALA A 1 84 ? 3.331 -5.342 3.563 1.00 97.56 84 ALA A CA 1
ATOM 711 C C . ALA A 1 84 ? 2.802 -5.468 4.998 1.00 97.56 84 ALA A C 1
ATOM 713 O O . ALA A 1 84 ? 2.953 -6.508 5.630 1.00 97.56 84 ALA A O 1
ATOM 714 N N . ARG A 1 85 ? 2.176 -4.403 5.517 1.00 96.44 85 ARG A N 1
ATOM 715 C CA . ARG A 1 85 ? 1.395 -4.432 6.760 1.00 96.44 85 ARG A CA 1
ATOM 716 C C . ARG A 1 85 ? 0.149 -3.575 6.605 1.00 96.44 85 ARG A C 1
ATOM 718 O O . ARG A 1 85 ? 0.243 -2.432 6.156 1.00 96.44 85 ARG A O 1
ATOM 725 N N . ILE A 1 86 ? -0.994 -4.150 6.976 1.00 94.56 86 ILE A N 1
ATOM 726 C CA . ILE A 1 86 ? -2.304 -3.490 7.022 1.00 94.56 86 ILE A CA 1
ATOM 727 C C . ILE A 1 86 ? -3.080 -3.947 8.261 1.00 94.56 86 ILE A C 1
ATOM 729 O O . ILE A 1 86 ? -3.882 -4.876 8.224 1.00 94.56 86 ILE A O 1
ATOM 733 N N . GLY A 1 87 ? -2.819 -3.293 9.387 1.00 95.56 87 GLY A N 1
ATOM 734 C CA . GLY A 1 87 ? -3.514 -3.520 10.649 1.00 95.56 87 GLY A CA 1
ATOM 735 C C . GLY A 1 87 ? -4.423 -2.351 11.001 1.00 95.56 87 GLY A C 1
ATOM 736 O O . GLY A 1 87 ? -4.012 -1.196 10.908 1.00 95.56 87 GLY A O 1
ATOM 737 N N . PHE A 1 88 ? -5.640 -2.642 11.459 1.00 96.44 88 PHE A N 1
ATOM 738 C CA . PHE A 1 88 ? -6.547 -1.657 12.047 1.00 96.44 88 PHE A CA 1
ATOM 739 C C . PHE A 1 88 ? -7.104 -2.215 13.351 1.00 96.44 88 PHE A C 1
ATOM 741 O O . PHE A 1 88 ? -7.746 -3.260 13.341 1.00 96.44 88 PHE A O 1
ATOM 748 N N . THR A 1 89 ? -6.903 -1.506 14.461 1.00 95.50 89 THR A N 1
ATOM 749 C CA . THR A 1 89 ? -7.359 -1.959 15.787 1.00 95.50 89 THR A CA 1
ATOM 750 C C . THR A 1 89 ? -8.883 -2.073 15.843 1.00 95.50 89 THR A C 1
ATOM 752 O O . THR A 1 89 ? -9.425 -2.994 16.448 1.00 95.50 89 THR A O 1
ATOM 755 N N . LYS A 1 90 ? -9.595 -1.152 15.179 1.00 93.75 90 LYS A N 1
ATOM 756 C CA . LYS A 1 90 ? -11.048 -1.230 15.006 1.00 93.75 90 LYS A CA 1
ATOM 757 C C . LYS A 1 90 ? -11.383 -1.964 13.708 1.00 93.75 90 LYS A C 1
ATOM 759 O O . LYS A 1 90 ? -11.451 -1.364 12.632 1.00 93.75 90 LYS A O 1
ATOM 764 N N . GLU A 1 91 ? -11.612 -3.266 13.817 1.00 91.94 91 GLU A N 1
ATOM 765 C CA . GLU A 1 91 ? -12.037 -4.091 12.688 1.00 91.94 91 GLU A CA 1
ATOM 766 C C . GLU A 1 91 ? -13.478 -3.776 12.240 1.00 91.94 91 GLU A C 1
ATOM 768 O O . GLU A 1 91 ? -14.267 -3.164 12.961 1.00 91.94 91 GLU A O 1
ATOM 773 N N . ARG A 1 92 ? -13.827 -4.190 11.012 1.00 90.69 92 ARG A N 1
ATOM 774 C CA . ARG A 1 92 ? -15.174 -4.057 10.406 1.00 90.69 92 ARG A CA 1
ATOM 775 C C . ARG A 1 92 ? -15.728 -2.624 10.307 1.00 90.69 92 ARG A C 1
ATOM 777 O O . ARG A 1 92 ? -16.888 -2.439 9.967 1.00 90.69 92 ARG A O 1
ATOM 784 N N . ALA A 1 93 ? -14.891 -1.603 10.491 1.00 93.94 93 ALA A N 1
ATOM 785 C CA . ALA A 1 93 ? -15.230 -0.192 10.268 1.00 93.94 93 ALA A CA 1
ATOM 786 C C . ALA A 1 93 ? -14.941 0.296 8.827 1.00 93.94 93 ALA A C 1
ATOM 788 O O . ALA A 1 93 ? -14.990 1.491 8.538 1.00 93.94 93 ALA A O 1
ATOM 789 N N . GLY A 1 94 ? -14.599 -0.617 7.911 1.00 95.62 94 GLY A N 1
ATOM 790 C CA . GLY A 1 94 ? -14.368 -0.311 6.495 1.00 95.62 94 GLY A CA 1
ATOM 791 C C . GLY A 1 94 ? -13.021 0.343 6.164 1.00 95.62 94 GLY A C 1
ATOM 792 O O . GLY A 1 94 ? -12.802 0.680 5.006 1.00 95.62 94 GLY A O 1
ATOM 793 N N . HIS A 1 95 ? -12.104 0.499 7.129 1.00 96.69 95 HIS A N 1
ATOM 794 C CA . HIS A 1 95 ? -10.795 1.133 6.900 1.00 96.69 95 HIS A CA 1
ATOM 795 C C . HIS A 1 95 ? -9.959 0.423 5.829 1.00 96.69 95 HIS A C 1
ATOM 797 O O . HIS A 1 95 ? -9.468 1.085 4.922 1.00 96.69 95 HIS A O 1
ATOM 803 N N . GLY A 1 96 ? -9.856 -0.910 5.883 1.00 96.88 96 GLY A N 1
ATOM 804 C CA . GLY A 1 96 ? -9.106 -1.679 4.883 1.00 96.88 96 GLY A CA 1
ATOM 805 C C . GLY A 1 96 ? -9.662 -1.510 3.472 1.00 96.88 96 GLY A C 1
ATOM 806 O O . GLY A 1 96 ? -8.911 -1.202 2.554 1.00 96.88 96 GLY A O 1
ATOM 807 N N . ARG A 1 97 ? -10.989 -1.617 3.307 1.00 97.25 97 ARG A N 1
ATOM 808 C CA . ARG A 1 97 ? -11.645 -1.393 2.009 1.00 97.25 97 ARG A CA 1
ATOM 809 C C . ARG A 1 97 ? -11.392 0.027 1.496 1.00 97.25 97 ARG A C 1
ATOM 811 O O . ARG A 1 97 ? -11.043 0.184 0.336 1.00 97.25 97 ARG A O 1
ATOM 818 N N . ALA A 1 98 ? -11.536 1.037 2.355 1.00 98.00 98 ALA A N 1
ATOM 819 C CA . ALA A 1 98 ? -11.309 2.433 1.985 1.00 98.00 98 ALA A CA 1
ATOM 820 C C . ALA A 1 98 ? -9.847 2.708 1.587 1.00 98.00 98 ALA A C 1
ATOM 822 O O . ALA A 1 98 ? -9.607 3.465 0.652 1.00 98.00 98 ALA A O 1
ATOM 823 N N . LEU A 1 99 ? -8.875 2.072 2.255 1.00 98.38 99 LEU A N 1
ATOM 824 C CA . LEU A 1 99 ? -7.464 2.179 1.880 1.00 98.38 99 LEU A CA 1
ATOM 825 C C . LEU A 1 99 ? -7.218 1.570 0.497 1.00 98.38 99 LEU A C 1
ATOM 827 O O . LEU A 1 99 ? -6.606 2.216 -0.345 1.00 98.38 99 LEU A O 1
ATOM 831 N N . VAL A 1 100 ? -7.711 0.352 0.250 1.00 98.38 100 VAL A N 1
ATOM 832 C CA . VAL A 1 100 ? -7.543 -0.311 -1.054 1.00 98.38 100 VAL A CA 1
ATOM 833 C C . VAL A 1 100 ? -8.231 0.487 -2.163 1.00 98.38 100 VAL A C 1
ATOM 835 O O . VAL A 1 100 ? -7.609 0.698 -3.195 1.00 98.38 100 VAL A O 1
ATOM 838 N N . GLN A 1 101 ? -9.445 1.000 -1.933 1.00 98.38 101 GLN A N 1
ATOM 839 C CA . GLN A 1 101 ? -10.154 1.862 -2.888 1.00 98.38 101 GLN A CA 1
ATOM 840 C C . GLN A 1 101 ? -9.317 3.083 -3.280 1.00 98.38 101 GLN A C 1
ATOM 842 O O . GLN A 1 101 ? -9.097 3.320 -4.463 1.00 98.38 101 GLN A O 1
ATOM 847 N N . ARG A 1 102 ? -8.759 3.799 -2.297 1.00 98.50 102 ARG A N 1
ATOM 848 C CA . ARG A 1 102 ? -7.872 4.935 -2.569 1.00 98.50 102 ARG A CA 1
ATOM 849 C C . ARG A 1 102 ? -6.655 4.538 -3.396 1.00 98.50 102 ARG A C 1
ATOM 851 O O . ARG A 1 102 ? -6.258 5.265 -4.294 1.00 98.50 102 ARG A O 1
ATOM 858 N N . LEU A 1 103 ? -6.025 3.409 -3.083 1.00 98.50 103 LEU A N 1
ATOM 859 C CA . LEU A 1 103 ? -4.858 2.956 -3.838 1.00 98.50 103 LEU A CA 1
ATOM 860 C C . LEU A 1 103 ? -5.251 2.602 -5.279 1.00 98.50 103 LEU A C 1
ATOM 862 O O . LEU A 1 103 ? -4.604 3.042 -6.218 1.00 98.50 103 LEU A O 1
ATOM 866 N N . VAL A 1 104 ? -6.368 1.913 -5.488 1.00 98.38 104 VAL A N 1
ATOM 867 C CA . VAL A 1 104 ? -6.881 1.661 -6.841 1.00 98.38 104 VAL A CA 1
ATOM 868 C C . VAL A 1 104 ? -7.098 2.969 -7.620 1.00 98.38 104 VAL A C 1
ATOM 870 O O . VAL A 1 104 ? -6.640 3.075 -8.755 1.00 98.38 104 VAL A O 1
ATOM 873 N N . GLU A 1 105 ? -7.690 3.995 -7.003 1.00 98.00 105 GLU A N 1
ATOM 874 C CA . GLU A 1 105 ? -7.889 5.319 -7.623 1.00 98.00 105 GLU A CA 1
ATOM 875 C C . GLU A 1 105 ? -6.574 6.027 -7.980 1.00 98.00 105 GLU A C 1
ATOM 877 O O . GLU A 1 105 ? -6.499 6.749 -8.974 1.00 98.00 105 GLU A O 1
ATOM 882 N N . LEU A 1 106 ? -5.520 5.816 -7.190 1.00 97.94 106 LEU A N 1
ATOM 883 C CA . LEU A 1 106 ? -4.199 6.395 -7.432 1.00 97.94 106 LEU A CA 1
ATOM 884 C C . LEU A 1 106 ? -3.398 5.627 -8.494 1.00 97.94 106 LEU A C 1
ATOM 886 O O . LEU A 1 106 ? -2.441 6.173 -9.044 1.00 97.94 106 LEU A O 1
ATOM 890 N N . ALA A 1 107 ? -3.760 4.388 -8.821 1.00 97.69 107 ALA A N 1
ATOM 891 C CA . ALA A 1 107 ? -2.986 3.551 -9.734 1.00 97.69 107 ALA A CA 1
ATOM 892 C C . ALA A 1 107 ? -2.691 4.205 -11.105 1.00 97.69 107 ALA A C 1
ATOM 894 O O . ALA A 1 107 ? -1.529 4.176 -11.513 1.00 97.69 107 ALA A O 1
ATOM 895 N N . PRO A 1 108 ? -3.633 4.888 -11.795 1.00 95.38 108 PRO A N 1
ATOM 896 C CA . PRO A 1 108 ? -3.339 5.559 -13.070 1.00 95.38 108 PRO A CA 1
ATOM 897 C C . PRO A 1 108 ? -2.338 6.720 -12.948 1.00 95.38 108 PRO A C 1
ATOM 899 O O . PRO A 1 108 ? -1.614 7.027 -13.904 1.00 95.38 108 PRO A O 1
ATOM 902 N N . THR A 1 109 ? -2.300 7.363 -11.776 1.00 95.75 109 THR A N 1
ATOM 903 C CA . THR A 1 109 ? -1.402 8.481 -11.449 1.00 95.75 109 THR A CA 1
ATOM 904 C C . THR A 1 109 ? -0.005 7.997 -11.090 1.00 95.75 109 THR A C 1
ATOM 906 O O . THR A 1 109 ? 0.962 8.672 -11.417 1.00 95.75 109 THR A O 1
ATOM 909 N N . PHE A 1 110 ? 0.111 6.828 -10.456 1.00 96.38 110 PHE A N 1
ATOM 910 C CA . PHE A 1 110 ? 1.384 6.283 -9.976 1.00 96.38 110 PHE A CA 1
ATOM 911 C C . PHE A 1 110 ? 1.991 5.226 -10.907 1.00 96.38 110 PHE A C 1
ATOM 913 O O . PHE A 1 110 ? 3.197 5.004 -10.869 1.00 96.38 110 PHE A O 1
ATOM 920 N N . GLY A 1 111 ? 1.189 4.600 -11.768 1.00 95.19 111 GLY A N 1
ATOM 921 C CA . GLY A 1 111 ? 1.628 3.677 -12.816 1.00 95.19 111 GLY A CA 1
ATOM 922 C C . GLY A 1 111 ? 1.778 2.212 -12.397 1.00 95.19 111 GLY A C 1
ATOM 923 O O . GLY A 1 111 ? 2.132 1.390 -13.239 1.00 95.19 111 GLY A O 1
ATOM 924 N N . TYR A 1 112 ? 1.514 1.844 -11.138 1.00 97.06 112 TYR A N 1
ATOM 925 C CA . TYR A 1 112 ? 1.465 0.427 -10.762 1.00 97.06 112 TYR A CA 1
ATOM 926 C C . TYR A 1 112 ? 0.209 -0.240 -11.326 1.00 97.06 112 TYR A C 1
ATOM 928 O O . TYR A 1 112 ? -0.857 0.364 -11.410 1.00 97.06 112 TYR A O 1
ATOM 936 N N . ARG A 1 113 ? 0.346 -1.513 -11.697 1.00 96.94 113 ARG A N 1
ATOM 937 C CA . ARG A 1 113 ? -0.726 -2.320 -12.301 1.00 96.94 113 ARG A CA 1
ATOM 938 C C . ARG A 1 113 ? -1.286 -3.372 -11.354 1.00 96.94 113 ARG A C 1
ATOM 940 O O . ARG A 1 113 ? -2.367 -3.907 -11.592 1.00 96.94 113 ARG A O 1
ATOM 947 N N . TYR A 1 114 ? -0.555 -3.658 -10.282 1.00 98.19 114 TYR A N 1
ATOM 948 C CA . TYR A 1 114 ? -0.906 -4.679 -9.309 1.00 98.19 114 TYR A CA 1
ATOM 949 C C . TYR A 1 114 ? -0.883 -4.115 -7.895 1.00 98.19 114 TYR A C 1
ATOM 951 O O . TYR A 1 114 ? -0.025 -3.303 -7.538 1.00 98.19 114 TYR A O 1
ATOM 959 N N . LEU A 1 115 ? -1.810 -4.607 -7.083 1.00 98.44 115 LEU A N 1
ATOM 960 C CA . LEU A 1 115 ? -1.761 -4.513 -5.635 1.00 98.44 115 LEU A CA 1
ATOM 961 C C . LEU A 1 115 ? -1.381 -5.882 -5.082 1.00 98.44 115 LEU A C 1
ATOM 963 O O . LEU A 1 115 ? -1.899 -6.901 -5.542 1.00 98.44 115 LEU A O 1
ATOM 967 N N . ALA A 1 116 ? -0.526 -5.909 -4.066 1.00 98.31 116 ALA A N 1
ATOM 968 C CA . ALA A 1 116 ? -0.213 -7.129 -3.335 1.00 98.31 116 ALA A CA 1
ATOM 969 C C . ALA A 1 116 ? -0.382 -6.948 -1.830 1.00 98.31 116 ALA A C 1
ATOM 971 O O . ALA A 1 116 ? -0.166 -5.859 -1.306 1.00 98.31 116 ALA A O 1
ATOM 972 N N . ILE A 1 117 ? -0.739 -8.027 -1.138 1.00 98.12 117 ILE A N 1
ATOM 973 C CA . ILE A 1 117 ? -0.758 -8.120 0.324 1.00 98.12 117 ILE A CA 1
ATOM 974 C C . ILE A 1 117 ? 0.262 -9.185 0.723 1.00 98.12 117 ILE A C 1
ATOM 976 O O . ILE A 1 117 ? 0.208 -10.321 0.246 1.00 98.12 117 ILE A O 1
ATOM 980 N N . GLU A 1 118 ? 1.208 -8.812 1.581 1.00 97.50 118 GLU A N 1
ATOM 981 C CA . GLU A 1 118 ? 2.265 -9.706 2.061 1.00 97.50 118 GLU A CA 1
ATOM 982 C C . GLU A 1 118 ? 1.939 -10.245 3.459 1.00 97.50 118 GLU A C 1
ATOM 984 O O . GLU A 1 118 ? 1.276 -9.581 4.252 1.00 97.50 118 GLU A O 1
ATOM 989 N N . SER A 1 119 ? 2.448 -11.441 3.767 1.00 93.75 119 SER A N 1
ATOM 990 C CA . SER A 1 119 ? 2.340 -12.102 5.075 1.00 93.75 119 SER A CA 1
ATOM 991 C C . SER A 1 119 ? 0.922 -12.088 5.665 1.00 93.75 119 SER A C 1
ATOM 993 O O . SER A 1 119 ? 0.718 -11.773 6.839 1.00 93.75 119 SER A O 1
ATOM 995 N N . ALA A 1 120 ? -0.068 -12.425 4.838 1.00 94.75 120 ALA A N 1
ATOM 996 C CA . ALA A 1 120 ? -1.469 -12.434 5.218 1.00 94.75 120 ALA A CA 1
ATOM 997 C C . ALA A 1 120 ? -1.745 -13.494 6.298 1.00 94.75 120 ALA A C 1
ATOM 999 O O . ALA A 1 120 ? -1.470 -14.682 6.130 1.00 94.75 120 ALA A O 1
ATOM 1000 N N . ASN A 1 121 ? -2.312 -13.049 7.420 1.00 93.69 121 ASN A N 1
ATOM 1001 C CA . ASN A 1 121 ? -2.952 -13.932 8.393 1.00 93.69 121 ASN A CA 1
ATOM 1002 C C . ASN A 1 121 ? -4.370 -14.309 7.920 1.00 93.69 121 ASN A C 1
ATOM 1004 O O . ASN A 1 121 ? -4.837 -13.813 6.899 1.00 93.69 121 ASN A O 1
ATOM 1008 N N . ALA A 1 122 ? -5.092 -15.139 8.679 1.00 94.56 122 ALA A N 1
ATOM 1009 C CA . ALA A 1 122 ? -6.441 -15.577 8.301 1.00 94.56 122 ALA A CA 1
ATOM 1010 C C . ALA A 1 122 ? -7.408 -14.411 7.991 1.00 94.56 122 ALA A C 1
ATOM 1012 O O . ALA A 1 122 ? -8.145 -14.471 7.008 1.00 94.56 122 ALA A O 1
ATOM 1013 N N . ASN A 1 123 ? -7.362 -13.326 8.776 1.00 93.62 123 ASN A N 1
ATOM 1014 C CA . 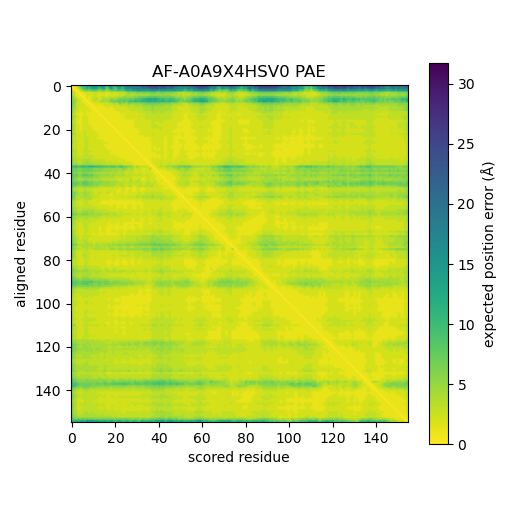ASN A 1 123 ? -8.201 -12.144 8.554 1.00 93.62 123 ASN A CA 1
ATOM 1015 C C . ASN A 1 123 ? -7.803 -11.401 7.271 1.00 93.62 123 ASN A C 1
ATOM 1017 O O . ASN A 1 123 ? -8.670 -11.017 6.486 1.00 93.62 123 ASN A O 1
ATOM 1021 N N . ALA A 1 124 ? -6.503 -11.208 7.044 1.00 94.31 124 ALA A N 1
ATOM 1022 C CA . ALA A 1 124 ? -5.984 -10.557 5.846 1.00 94.31 124 ALA A CA 1
ATOM 1023 C C . ALA A 1 124 ? -6.245 -11.392 4.581 1.00 94.31 124 ALA A C 1
ATOM 1025 O O . ALA A 1 124 ? -6.580 -10.820 3.549 1.00 94.31 124 ALA A O 1
ATOM 1026 N N . SER A 1 125 ? -6.170 -12.721 4.669 1.00 96.38 125 SER A N 1
ATOM 1027 C CA . SER A 1 125 ? -6.488 -13.639 3.572 1.00 96.38 125 SER A CA 1
ATOM 1028 C C . SER A 1 125 ? -7.964 -13.571 3.190 1.00 96.38 125 SER A C 1
ATOM 1030 O O . SER A 1 125 ? -8.279 -13.344 2.026 1.00 96.38 125 SER A O 1
ATOM 1032 N N . ALA A 1 126 ? -8.874 -13.649 4.168 1.00 95.38 126 ALA A N 1
ATOM 1033 C CA . ALA A 1 126 ? -10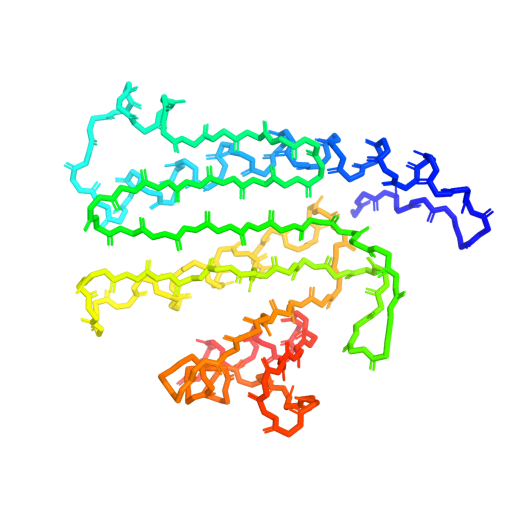.308 -13.485 3.916 1.00 95.38 126 ALA A CA 1
ATOM 1034 C C . ALA A 1 126 ? -10.643 -12.092 3.349 1.00 95.38 126 ALA A C 1
ATOM 1036 O O . ALA A 1 126 ? -11.510 -11.943 2.487 1.00 95.38 126 ALA A O 1
ATOM 1037 N N . PHE A 1 127 ? -9.947 -11.053 3.820 1.00 95.56 127 PHE A N 1
ATOM 1038 C CA . PHE A 1 127 ? -10.066 -9.701 3.280 1.00 95.56 127 PHE A CA 1
ATOM 1039 C C . PHE A 1 127 ? -9.605 -9.615 1.817 1.00 95.56 127 PHE A C 1
ATOM 1041 O O . PHE A 1 127 ? -10.316 -9.039 0.995 1.00 95.56 127 PHE A O 1
ATOM 1048 N N . ALA A 1 128 ? -8.448 -10.196 1.494 1.00 97.12 128 ALA A N 1
ATOM 1049 C CA . ALA A 1 128 ? -7.874 -10.208 0.154 1.00 97.12 128 ALA A CA 1
ATOM 1050 C C . ALA A 1 128 ? -8.772 -10.964 -0.838 1.00 97.12 128 ALA A C 1
ATOM 1052 O O . ALA A 1 128 ? -9.114 -10.425 -1.889 1.00 97.12 128 ALA A O 1
ATOM 1053 N N . GLU A 1 129 ? -9.224 -12.163 -0.468 1.00 96.31 129 GLU A N 1
ATOM 1054 C CA . GLU A 1 129 ? -10.139 -12.979 -1.269 1.00 96.31 129 GLU A CA 1
ATOM 1055 C C . GLU A 1 129 ? -11.431 -12.219 -1.594 1.00 96.31 129 GLU A C 1
ATOM 1057 O O . GLU A 1 129 ? -11.843 -12.129 -2.751 1.00 96.31 129 GLU A O 1
ATOM 1062 N N . ARG A 1 130 ? -12.029 -11.568 -0.586 1.00 94.88 130 ARG A N 1
ATOM 1063 C CA . ARG A 1 130 ? -13.250 -10.769 -0.765 1.00 94.88 130 ARG A CA 1
ATOM 1064 C C . ARG A 1 130 ? -13.056 -9.579 -1.710 1.00 94.88 130 ARG A C 1
ATOM 1066 O O . ARG A 1 130 ? -14.023 -9.135 -2.321 1.00 94.88 130 ARG A O 1
ATOM 1073 N N . LEU A 1 131 ? -11.839 -9.047 -1.812 1.00 96.19 131 LEU A N 1
ATOM 1074 C CA . LEU A 1 131 ? -11.495 -7.939 -2.706 1.00 96.19 131 LEU A CA 1
ATOM 1075 C C . LEU A 1 131 ? -10.932 -8.397 -4.060 1.00 96.19 131 LEU A C 1
ATOM 1077 O O . LEU A 1 131 ? -10.365 -7.585 -4.786 1.00 96.19 131 LEU A O 1
ATOM 1081 N N . GLY A 1 132 ? -11.087 -9.674 -4.417 1.00 95.19 132 GLY A N 1
ATOM 1082 C CA . GLY A 1 132 ? -10.701 -10.185 -5.734 1.00 95.19 132 GLY A CA 1
ATOM 1083 C C . GLY A 1 132 ? -9.197 -10.399 -5.914 1.00 95.19 132 GLY A C 1
ATOM 1084 O O . GLY A 1 132 ? -8.733 -10.572 -7.041 1.00 95.19 132 GLY A O 1
ATOM 1085 N N . PHE A 1 133 ? -8.418 -10.407 -4.830 1.00 97.81 133 PHE A N 1
ATOM 1086 C CA . PHE A 1 133 ? -7.020 -10.814 -4.901 1.00 97.81 133 PHE A CA 1
ATOM 1087 C C . PHE A 1 133 ? -6.927 -12.335 -5.062 1.00 97.81 133 PHE A C 1
ATOM 1089 O O . PHE A 1 133 ? -7.731 -13.093 -4.524 1.00 97.81 133 PHE A O 1
ATOM 1096 N N . SER A 1 134 ? -5.894 -12.787 -5.764 1.00 96.94 134 SER A N 1
ATOM 1097 C CA . SER A 1 134 ? -5.562 -14.200 -5.929 1.00 96.94 134 SER A CA 1
ATOM 1098 C C . SER A 1 134 ? -4.442 -14.621 -4.973 1.00 96.94 134 SER A C 1
ATOM 1100 O O . SER A 1 134 ? -3.455 -13.887 -4.848 1.00 96.94 134 SER A O 1
ATOM 1102 N N . PRO A 1 135 ? -4.531 -15.805 -4.343 1.00 97.19 135 PRO A N 1
ATOM 1103 C CA . PRO A 1 135 ? -3.514 -16.273 -3.411 1.00 97.19 135 PRO A CA 1
ATOM 1104 C C . PRO A 1 135 ? -2.212 -16.677 -4.119 1.00 97.19 135 PRO A C 1
ATOM 1106 O O . PRO A 1 135 ? -2.187 -17.092 -5.282 1.00 97.19 135 PRO A O 1
ATOM 1109 N N . ARG A 1 136 ? -1.116 -16.578 -3.373 1.00 95.75 136 ARG A N 1
ATOM 1110 C CA . ARG A 1 136 ? 0.258 -17.008 -3.663 1.00 95.75 136 ARG A CA 1
ATOM 1111 C C . ARG A 1 136 ? 0.855 -17.591 -2.378 1.00 95.75 136 ARG A C 1
ATOM 1113 O O . ARG A 1 136 ? 0.351 -17.309 -1.291 1.00 95.75 136 ARG A O 1
ATOM 1120 N N . ASP A 1 137 ? 1.899 -18.411 -2.504 1.00 92.56 137 ASP A N 1
ATOM 1121 C CA . ASP A 1 137 ? 2.588 -19.053 -1.367 1.00 92.56 137 ASP A CA 1
ATOM 1122 C C . ASP A 1 137 ? 1.616 -19.622 -0.311 1.00 92.56 137 ASP A C 1
ATOM 1124 O O . ASP A 1 137 ? 1.569 -19.181 0.838 1.00 92.56 137 ASP A O 1
ATOM 1128 N N . ASN A 1 138 ? 0.738 -20.540 -0.733 1.00 88.75 138 ASN A N 1
ATOM 1129 C CA . ASN A 1 138 ? -0.270 -21.167 0.135 1.00 88.75 138 ASN A CA 1
ATOM 1130 C C . ASN A 1 138 ? -1.154 -20.166 0.918 1.00 88.75 138 ASN A C 1
ATOM 1132 O O . ASN A 1 138 ? -1.578 -20.445 2.038 1.00 88.75 138 ASN A O 1
ATOM 1136 N N . GLY A 1 139 ? -1.423 -18.989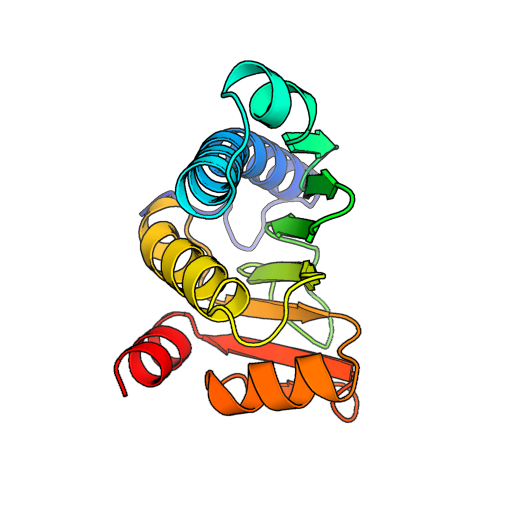 0.342 1.00 89.69 139 GLY A N 1
ATOM 1137 C CA . GLY A 1 139 ? -2.275 -17.958 0.940 1.00 89.69 139 GLY A CA 1
ATOM 1138 C C . GLY A 1 139 ? -1.555 -17.013 1.905 1.00 89.69 139 GLY A C 1
ATOM 1139 O O . GLY A 1 139 ? -2.219 -16.204 2.551 1.00 89.69 139 GLY A O 1
ATOM 1140 N N . ARG A 1 140 ? -0.220 -17.072 1.998 1.00 94.00 140 ARG A N 1
ATOM 1141 C CA . ARG A 1 140 ? 0.583 -16.075 2.732 1.00 94.00 140 ARG A CA 1
ATOM 1142 C C . ARG A 1 140 ? 0.733 -14.771 1.966 1.00 94.00 140 ARG A C 1
ATOM 1144 O O . ARG A 1 140 ? 0.959 -13.722 2.567 1.00 94.00 140 ARG A O 1
ATOM 1151 N N . HIS A 1 141 ? 0.636 -14.821 0.647 1.00 97.25 141 HIS A N 1
ATOM 1152 C CA . HIS A 1 141 ? 0.767 -13.667 -0.229 1.00 97.25 141 HIS A CA 1
ATOM 1153 C C . HIS A 1 141 ? -0.440 -13.595 -1.151 1.00 97.25 141 HIS A C 1
ATOM 1155 O O . HIS A 1 141 ? -1.023 -14.617 -1.501 1.00 97.25 141 HIS A O 1
ATOM 1161 N N . TRP A 1 142 ? -0.832 -12.388 -1.532 1.00 98.19 142 TRP A N 1
ATOM 1162 C CA . TRP A 1 142 ? -1.996 -12.165 -2.379 1.00 98.19 142 TRP A CA 1
ATOM 1163 C C . TRP A 1 142 ? -1.682 -11.088 -3.397 1.00 98.19 142 TRP A C 1
ATOM 1165 O O . TRP A 1 142 ? -1.016 -10.113 -3.062 1.00 98.19 142 TRP A O 1
ATOM 1175 N N . ILE A 1 143 ? -2.165 -11.251 -4.623 1.00 98.19 143 ILE A N 1
ATOM 1176 C CA . ILE A 1 143 ? -1.966 -10.284 -5.703 1.00 98.19 143 ILE A CA 1
ATOM 1177 C C . ILE A 1 143 ? -3.262 -10.087 -6.484 1.00 98.19 143 ILE A C 1
ATOM 1179 O O . ILE A 1 143 ? -3.961 -11.050 -6.792 1.00 98.19 143 ILE A O 1
ATOM 1183 N N . GLY A 1 144 ? -3.580 -8.842 -6.818 1.00 97.94 144 GLY A N 1
ATOM 1184 C CA . GLY A 1 144 ? -4.705 -8.480 -7.671 1.00 97.94 144 GLY A CA 1
ATOM 1185 C C . GLY A 1 144 ? -4.278 -7.458 -8.717 1.00 97.94 144 GLY A C 1
ATOM 1186 O O . GLY A 1 144 ? -3.530 -6.529 -8.410 1.00 97.94 144 GLY A O 1
ATOM 1187 N N . MET A 1 145 ? -4.747 -7.625 -9.955 1.00 97.88 145 MET A N 1
ATOM 1188 C CA . MET A 1 145 ? -4.700 -6.543 -10.943 1.00 97.88 145 MET A CA 1
ATOM 1189 C C . MET A 1 145 ? -5.595 -5.405 -10.461 1.00 97.88 145 MET A C 1
ATOM 1191 O O . MET A 1 145 ? -6.694 -5.664 -9.974 1.00 97.88 145 MET A O 1
ATOM 1195 N N . VAL A 1 146 ? -5.136 -4.164 -10.610 1.00 98.00 146 VAL A N 1
ATOM 1196 C CA . VAL A 1 146 ? -5.875 -2.970 -10.171 1.00 98.00 146 VAL A CA 1
ATOM 1197 C C . VAL A 1 146 ? -7.313 -2.977 -10.697 1.00 98.00 146 VAL A C 1
ATOM 1199 O O . VAL A 1 146 ? -8.232 -2.787 -9.907 1.00 98.00 146 VAL A O 1
ATOM 1202 N N . ASP A 1 147 ? -7.517 -3.291 -11.978 1.00 96.69 147 ASP A N 1
ATOM 1203 C CA . ASP A 1 147 ? -8.850 -3.316 -12.595 1.00 96.69 147 ASP A CA 1
ATOM 1204 C C . ASP A 1 147 ? -9.758 -4.389 -11.974 1.00 96.69 147 ASP A C 1
ATOM 1206 O O . ASP A 1 147 ? -10.902 -4.115 -11.615 1.00 96.69 147 ASP A O 1
ATOM 1210 N N . ALA A 1 148 ? -9.231 -5.594 -11.742 1.00 96.44 148 ALA A N 1
ATOM 1211 C CA . ALA A 1 148 ? -9.983 -6.677 -11.107 1.00 96.44 148 ALA A CA 1
ATOM 1212 C C . ALA A 1 148 ? -10.351 -6.348 -9.648 1.00 96.44 148 ALA A C 1
ATOM 1214 O O . ALA A 1 148 ? -11.459 -6.642 -9.195 1.00 96.44 148 ALA A O 1
ATOM 1215 N N . VAL A 1 149 ? -9.440 -5.701 -8.912 1.00 97.88 149 VAL A N 1
ATOM 1216 C CA . VAL A 1 149 ? -9.708 -5.230 -7.546 1.00 97.88 149 VAL A CA 1
ATOM 1217 C C . VAL A 1 149 ? -10.744 -4.099 -7.564 1.00 97.88 149 VAL A C 1
ATOM 1219 O O . VAL A 1 149 ? -11.640 -4.086 -6.721 1.00 97.88 149 VAL A O 1
ATOM 1222 N N . GLN A 1 150 ? -10.685 -3.184 -8.538 1.00 97.50 150 GLN A N 1
ATOM 1223 C CA . GLN A 1 150 ? -11.680 -2.122 -8.715 1.00 97.50 150 GLN A CA 1
ATOM 1224 C C . GLN A 1 150 ? -13.076 -2.691 -8.981 1.00 97.50 150 GLN A C 1
ATOM 1226 O O . GLN A 1 150 ? -14.053 -2.238 -8.381 1.00 97.50 150 GLN A O 1
ATOM 1231 N N . GLU A 1 151 ? -13.186 -3.694 -9.850 1.00 96.00 151 GLU A N 1
ATOM 1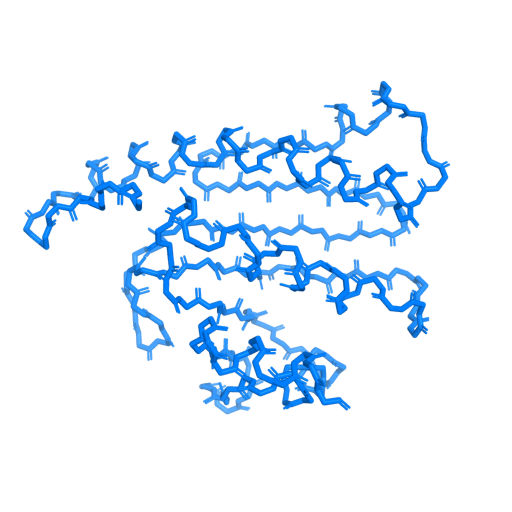232 C CA . GLU A 1 151 ? -14.449 -4.385 -10.107 1.00 96.00 151 GLU A CA 1
ATOM 1233 C C 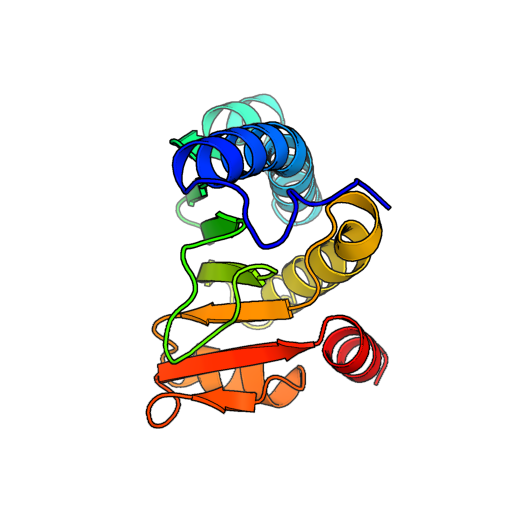. GLU A 1 151 ? -15.001 -5.037 -8.838 1.00 96.00 151 GLU A C 1
ATOM 1235 O O . GLU A 1 151 ? -16.187 -4.895 -8.543 1.00 96.00 151 GLU A O 1
ATOM 1240 N N . ALA A 1 152 ? -14.152 -5.716 -8.061 1.00 95.94 152 ALA A N 1
ATOM 1241 C CA . ALA A 1 152 ? -14.552 -6.334 -6.800 1.00 95.94 152 ALA A CA 1
ATOM 1242 C C . ALA A 1 152 ? -14.996 -5.302 -5.749 1.00 95.94 152 ALA A C 1
ATOM 1244 O O . ALA A 1 152 ? -15.910 -5.570 -4.972 1.00 95.94 152 ALA A O 1
ATOM 1245 N N . LEU A 1 153 ? -14.388 -4.111 -5.732 1.00 94.44 153 LEU A N 1
ATOM 1246 C CA . LEU A 1 153 ? -14.768 -3.016 -4.837 1.00 94.44 153 LEU A CA 1
ATOM 1247 C C . LEU A 1 153 ? -16.140 -2.412 -5.160 1.00 94.44 153 LEU A C 1
ATOM 1249 O O . LEU A 1 153 ? -16.772 -1.879 -4.246 1.00 94.44 153 LEU A O 1
ATOM 1253 N N . ASN A 1 154 ? -16.590 -2.507 -6.413 1.00 91.69 154 ASN A N 1
ATOM 1254 C CA . ASN A 1 154 ? -17.864 -1.962 -6.892 1.00 91.69 154 ASN A CA 1
ATOM 1255 C C . ASN A 1 154 ? -19.055 -2.927 -6.741 1.00 91.69 154 ASN A C 1
ATOM 1257 O O . ASN A 1 154 ? -20.185 -2.532 -7.027 1.00 91.69 154 ASN A O 1
ATOM 1261 N N . ARG A 1 155 ? -18.811 -4.170 -6.310 1.00 84.69 155 ARG A N 1
ATOM 1262 C CA . ARG A 1 155 ? -19.845 -5.163 -5.975 1.00 84.69 155 ARG A CA 1
ATOM 1263 C C . ARG A 1 155 ? -20.325 -4.989 -4.533 1.00 84.69 155 ARG A C 1
ATOM 1265 O O . ARG A 1 155 ? -21.532 -5.215 -4.306 1.00 84.69 155 ARG A O 1
#

InterPro domains:
  IPR000182 GNAT domain [PF00583] (92-133)
  IPR000182 GNAT domain [PS51186] (2-155)
  IPR016181 Acyl-CoA N-acyltransferase [SSF55729] (92-147)

Secondary structure (DSSP, 8-state):
---PPPTT--HHHHHHHHHHHHHHHHHHHHHHHHHHS---HHHHHHHEEEETTEEEEE-SSEEEEEEESPPP-SS--SSEEEEEEEEESSTTSSHHHHHHHHHHHHHHHH---EEEE-S--HHHHHHHHHTTPEEEGGGTEEEEEHHHHHHHHT-

Nearest PDB structures (foldseek):
  6ee1-assembly1_A  TM=4.727E-01  e=1.277E-02  Mycobacterium tuberculosis CDC1551
  6ee1-assembly1_B  TM=4.485E-01  e=8.856E-03  Mycobacterium tuberculosis CDC1551
  6edz-assembly1_D  TM=4.370E-01  e=6.526E-03  Mycobacterium tuberculosis CDC1551
  6ee1-assembly1_D  TM=4.618E-01  e=1.358E-02  Mycobacterium tuberculosis CDC1551
  6edz-assembly1_B  TM=4.625E-01  e=2.825E-02  Mycobacterium tuberculosis CDC1551

Organism: NCBI:txid2219225

Sequence (155 aa):
MPTLPPLGASEEEWRAFAEERCEELKPHVAEFILERFTYKPRYVQQRVWRTFATVSALSTQFDIYIRMFVKPNDYWPRECLVLARIGFTKERAGHGRALVQRLVELAPTFGYRYLAIESANANASAFAERLGFSPRDNGRHWIGMVDAVQEALNR

Solvent-accessible surface area (backbone atoms only — not comparable to full-atom values): 8346 Å² total; per-residue (Å²): 109,53,84,72,78,58,93,85,54,51,73,65,58,46,46,52,52,19,28,55,51,24,62,65,46,40,58,57,56,36,50,51,47,52,78,74,39,102,59,55,71,73,59,40,64,76,37,43,49,68,61,68,36,22,31,36,34,66,57,92,58,33,36,40,32,36,35,36,47,46,83,58,56,101,76,47,62,42,48,24,36,34,39,57,36,85,46,55,69,70,68,95,70,52,61,70,60,53,52,52,50,54,50,50,72,42,23,60,68,69,49,41,52,29,41,31,39,40,78,33,50,74,69,50,35,56,52,37,50,68,38,48,30,43,72,32,79,96,44,31,27,33,37,21,48,39,67,54,27,50,56,38,72,75,108